Protein AF-A0A3N5GKU7-F1 (afdb_monomer)

Mean predicted aligned error: 12.02 Å

Sequence (75 aa):
MKVLSNLRRKRRARSQLGLARIGTALAATSMGALAVGAVAIGALAIRALAVKTARIQRLEIDELVIGGQPFRAGG

Structure (mmCIF, N/CA/C/O backbone):
data_AF-A0A3N5GKU7-F1
#
_entry.id   AF-A0A3N5GKU7-F1
#
loop_
_atom_site.group_PDB
_atom_site.id
_atom_site.type_symbol
_atom_site.label_atom_id
_atom_site.label_alt_id
_atom_site.label_comp_id
_atom_site.label_asym_id
_atom_site.label_entity_id
_atom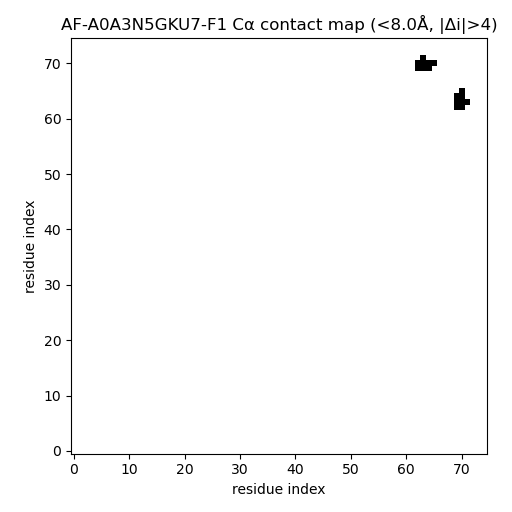_site.label_seq_id
_atom_site.pdbx_PDB_ins_code
_atom_site.Cartn_x
_atom_site.Cartn_y
_atom_site.Cartn_z
_atom_site.occupancy
_atom_site.B_iso_or_equiv
_atom_site.auth_seq_id
_atom_site.auth_comp_id
_atom_site.auth_asym_id
_atom_site.auth_atom_id
_atom_site.pdbx_PDB_model_num
ATOM 1 N N . MET A 1 1 ? 41.331 1.909 -44.139 1.00 56.66 1 MET A N 1
ATOM 2 C CA . MET A 1 1 ? 41.065 1.776 -42.679 1.00 56.66 1 MET A CA 1
ATOM 3 C C . MET A 1 1 ? 39.665 2.251 -42.212 1.00 56.66 1 MET A C 1
ATOM 5 O O . MET A 1 1 ? 39.492 2.523 -41.032 1.00 56.66 1 MET A O 1
ATOM 9 N N . LYS A 1 2 ? 38.617 2.308 -43.058 1.00 61.84 2 LYS A N 1
ATOM 10 C CA . LYS A 1 2 ? 37.258 2.756 -42.638 1.00 61.84 2 LYS A CA 1
ATOM 11 C C . LYS A 1 2 ? 36.347 1.640 -42.091 1.00 61.84 2 LYS A C 1
ATOM 13 O O . LYS A 1 2 ? 35.417 1.910 -41.341 1.00 61.84 2 LYS A O 1
ATOM 18 N N . VAL A 1 3 ? 36.616 0.379 -42.427 1.00 66.69 3 VAL A N 1
ATOM 19 C CA . VAL A 1 3 ? 35.752 -0.758 -42.048 1.00 66.69 3 VAL A CA 1
ATOM 20 C C . VAL A 1 3 ? 35.866 -1.092 -40.552 1.00 66.69 3 VAL A C 1
ATOM 22 O O . VAL A 1 3 ? 34.864 -1.339 -39.881 1.00 66.69 3 VAL A O 1
ATOM 25 N N . LEU A 1 4 ? 37.079 -1.004 -39.997 1.00 64.25 4 LEU A N 1
ATOM 26 C CA . LEU A 1 4 ? 37.362 -1.326 -38.592 1.00 64.25 4 LEU A CA 1
ATOM 27 C C . LEU A 1 4 ? 36.720 -0.331 -37.605 1.00 64.25 4 LEU A C 1
ATOM 29 O O . LEU A 1 4 ? 36.293 -0.724 -36.518 1.00 64.25 4 LEU A O 1
ATOM 33 N N . SER A 1 5 ? 36.584 0.945 -37.984 1.00 66.44 5 SER A N 1
ATOM 34 C CA . SER A 1 5 ? 35.960 1.967 -37.132 1.00 66.44 5 SER A CA 1
ATOM 35 C C . SER A 1 5 ? 34.433 1.828 -37.061 1.00 66.44 5 SER A C 1
ATOM 37 O O . SER A 1 5 ? 33.843 2.074 -36.007 1.00 66.44 5 SER A O 1
ATOM 39 N N . ASN A 1 6 ? 33.785 1.350 -38.129 1.00 68.62 6 ASN A N 1
ATOM 40 C CA . ASN A 1 6 ? 32.340 1.094 -38.151 1.00 68.62 6 ASN A CA 1
ATOM 41 C C . ASN A 1 6 ? 31.932 -0.114 -37.295 1.00 68.62 6 ASN A C 1
ATOM 43 O O . ASN A 1 6 ? 30.896 -0.079 -36.627 1.00 68.62 6 ASN A O 1
ATOM 47 N N . LEU A 1 7 ? 32.765 -1.156 -37.243 1.00 68.31 7 LEU A N 1
ATOM 48 C CA . LEU A 1 7 ? 32.522 -2.333 -36.402 1.00 68.31 7 LEU A CA 1
ATOM 49 C C . LEU A 1 7 ? 32.595 -1.995 -34.904 1.00 68.31 7 LEU A C 1
ATOM 51 O O . LEU A 1 7 ? 31.717 -2.400 -34.139 1.00 68.31 7 LEU A O 1
ATOM 55 N N . ARG A 1 8 ? 33.578 -1.181 -34.484 1.00 65.75 8 ARG A N 1
ATOM 56 C CA . ARG A 1 8 ? 33.678 -0.710 -33.088 1.00 65.75 8 ARG A CA 1
ATOM 57 C C . ARG A 1 8 ? 32.495 0.173 -32.679 1.00 65.75 8 ARG A C 1
ATOM 59 O O . ARG A 1 8 ? 31.988 0.026 -31.566 1.00 65.75 8 ARG A O 1
ATOM 66 N N . ARG A 1 9 ? 32.010 1.036 -33.579 1.00 64.25 9 ARG A N 1
ATOM 67 C CA . ARG A 1 9 ? 30.853 1.914 -33.326 1.00 64.25 9 ARG A CA 1
ATOM 68 C C . ARG A 1 9 ? 29.555 1.118 -33.133 1.00 64.25 9 ARG A C 1
ATOM 70 O O . ARG A 1 9 ? 28.836 1.350 -32.165 1.00 64.25 9 ARG A O 1
ATOM 77 N N . LYS A 1 10 ? 29.305 0.108 -33.980 1.00 60.16 10 LYS A N 1
ATOM 78 C CA . LYS A 1 10 ? 28.141 -0.794 -33.848 1.00 60.16 10 LYS A CA 1
ATOM 79 C C . LYS A 1 10 ? 28.169 -1.620 -32.553 1.00 60.16 10 LYS A C 1
ATOM 81 O O . LYS A 1 10 ? 27.112 -1.871 -31.977 1.00 60.16 10 LYS A O 1
ATOM 86 N N . ARG A 1 11 ? 29.355 -2.023 -32.074 1.00 62.28 11 ARG A N 1
ATOM 87 C CA . ARG A 1 11 ? 29.510 -2.782 -30.815 1.00 62.28 11 ARG A CA 1
ATOM 88 C C . ARG A 1 11 ? 29.180 -1.940 -29.577 1.00 62.28 11 ARG A C 1
ATOM 90 O O . ARG A 1 11 ? 28.456 -2.417 -28.708 1.00 62.28 11 ARG A O 1
ATOM 97 N N . ARG A 1 12 ? 29.646 -0.684 -29.520 1.00 64.12 12 ARG A N 1
ATOM 98 C CA . ARG A 1 12 ? 29.309 0.247 -28.424 1.00 64.12 12 ARG A CA 1
ATOM 99 C C . ARG A 1 12 ? 27.817 0.574 -28.376 1.00 64.12 12 ARG A C 1
ATOM 101 O O . ARG A 1 12 ? 27.230 0.508 -27.303 1.00 64.12 12 ARG A O 1
ATOM 108 N N . ALA A 1 13 ? 27.196 0.818 -29.531 1.00 66.62 13 ALA A N 1
ATOM 109 C CA . ALA A 1 13 ? 25.757 1.076 -29.612 1.00 66.62 13 ALA A CA 1
ATOM 110 C C . ALA A 1 13 ? 24.916 -0.100 -29.075 1.00 66.62 13 ALA A C 1
ATOM 112 O O . ALA A 1 13 ? 23.963 0.112 -28.332 1.00 66.62 13 ALA A O 1
ATOM 113 N N . ARG A 1 14 ? 25.304 -1.349 -29.375 1.00 63.69 14 ARG A N 1
ATOM 114 C CA . ARG A 1 14 ? 24.642 -2.548 -28.830 1.00 63.69 14 ARG A CA 1
ATOM 115 C C . ARG A 1 14 ? 24.800 -2.687 -27.313 1.00 63.69 14 ARG A C 1
ATOM 117 O O . ARG A 1 14 ? 23.830 -3.009 -26.637 1.00 63.69 14 ARG A O 1
ATOM 124 N N . SER A 1 15 ? 25.992 -2.414 -26.782 1.00 69.56 15 SER A N 1
ATOM 125 C CA . SER A 1 15 ? 26.243 -2.458 -25.334 1.00 69.56 15 SER A CA 1
ATOM 126 C C . SER A 1 15 ? 25.465 -1.376 -24.576 1.00 69.56 15 SER A C 1
ATOM 128 O O . SER A 1 15 ? 24.932 -1.646 -23.504 1.00 69.56 15 SER A O 1
ATOM 130 N N . GLN A 1 16 ? 25.361 -0.168 -25.143 1.00 74.31 16 GLN A N 1
ATOM 131 C CA . GLN A 1 16 ? 24.551 0.916 -24.576 1.00 74.31 16 GLN A CA 1
ATOM 132 C C . GLN A 1 16 ? 23.054 0.597 -24.606 1.00 74.31 16 GLN A C 1
ATOM 134 O O . GLN A 1 16 ? 22.351 0.929 -23.656 1.00 74.31 16 GLN A O 1
ATOM 139 N N . LEU A 1 17 ? 22.567 -0.092 -25.644 1.00 77.62 17 LEU A N 1
ATOM 140 C CA . LEU A 1 17 ? 21.177 -0.548 -25.692 1.00 77.62 17 LEU A CA 1
ATOM 141 C C . LEU A 1 17 ? 20.859 -1.560 -24.583 1.00 77.62 17 LEU A C 1
ATOM 143 O O . LEU A 1 17 ? 19.788 -1.480 -23.993 1.00 77.62 17 LEU A O 1
ATOM 147 N N . GLY A 1 18 ? 21.775 -2.485 -24.280 1.00 81.25 18 GLY A N 1
ATOM 148 C CA . GLY A 1 18 ? 21.583 -3.467 -23.206 1.00 81.25 18 GLY A CA 1
ATOM 149 C C . GLY A 1 18 ? 21.425 -2.811 -21.832 1.00 81.25 18 GLY A C 1
ATOM 150 O O . GLY A 1 18 ? 20.458 -3.077 -21.125 1.00 81.25 18 GLY A O 1
ATOM 151 N N . LEU A 1 19 ? 22.323 -1.883 -21.493 1.00 81.94 19 LEU A N 1
ATOM 152 C CA . LEU A 1 19 ? 22.250 -1.109 -20.247 1.00 81.94 19 LEU A CA 1
ATOM 153 C C . LEU A 1 19 ? 20.997 -0.228 -20.180 1.00 81.94 19 LEU A C 1
ATOM 155 O O . LEU A 1 19 ? 20.340 -0.188 -19.146 1.00 81.94 19 LEU A O 1
ATOM 159 N N . ALA A 1 20 ? 20.622 0.426 -21.283 1.00 86.31 20 ALA A N 1
ATOM 160 C CA . ALA A 1 20 ? 19.403 1.231 -21.339 1.00 86.31 20 ALA A CA 1
ATOM 161 C C . ALA A 1 20 ? 18.137 0.380 -21.130 1.00 86.31 20 ALA A C 1
ATOM 163 O O . ALA A 1 20 ? 17.211 0.801 -20.440 1.00 86.31 20 ALA A O 1
ATOM 164 N N . ARG A 1 21 ? 18.096 -0.843 -21.673 1.00 89.12 21 ARG A N 1
ATOM 165 C CA . ARG A 1 21 ? 16.986 -1.790 -21.465 1.00 89.12 21 ARG A CA 1
ATOM 166 C C . ARG A 1 21 ? 16.888 -2.245 -20.010 1.00 89.12 21 ARG A C 1
ATOM 168 O O . ARG A 1 21 ? 15.793 -2.292 -19.467 1.00 89.12 21 ARG A O 1
ATOM 175 N N . ILE A 1 22 ? 18.019 -2.531 -19.369 1.00 89.62 22 ILE A N 1
ATOM 176 C CA . ILE A 1 22 ? 18.043 -2.918 -17.951 1.00 89.62 22 ILE A CA 1
ATOM 177 C C . ILE A 1 22 ? 17.627 -1.736 -17.069 1.00 89.62 22 ILE A C 1
ATOM 179 O O . ILE A 1 22 ? 16.783 -1.897 -16.193 1.00 89.62 22 ILE A O 1
ATOM 183 N N . GLY A 1 23 ? 18.155 -0.537 -17.331 1.00 89.62 23 GLY A N 1
ATOM 184 C CA . GLY A 1 23 ? 17.799 0.667 -16.578 1.00 89.62 23 GLY A CA 1
ATOM 185 C C . GLY A 1 23 ? 16.318 1.029 -16.699 1.00 89.62 23 GLY A C 1
ATOM 186 O O . GLY A 1 23 ? 15.686 1.371 -15.705 1.00 89.62 23 GLY A O 1
ATOM 187 N N . THR A 1 24 ? 15.739 0.895 -17.895 1.00 90.12 24 THR A N 1
ATOM 188 C CA . THR A 1 24 ? 14.303 1.142 -18.121 1.00 90.12 24 THR A CA 1
ATOM 189 C C . THR A 1 24 ? 13.418 0.082 -17.473 1.00 90.12 24 THR A C 1
ATOM 191 O O . THR A 1 24 ? 12.415 0.440 -16.861 1.00 90.12 24 THR A O 1
ATOM 194 N N . ALA A 1 25 ? 13.796 -1.198 -17.542 1.00 89.44 25 ALA A N 1
ATOM 195 C CA . ALA A 1 25 ? 13.079 -2.266 -16.852 1.00 89.44 25 ALA A CA 1
ATOM 196 C C . ALA A 1 25 ? 13.094 -2.055 -15.331 1.00 89.44 25 ALA A C 1
ATOM 198 O O . ALA A 1 25 ? 12.046 -2.117 -14.693 1.00 89.44 25 ALA A O 1
ATOM 199 N N 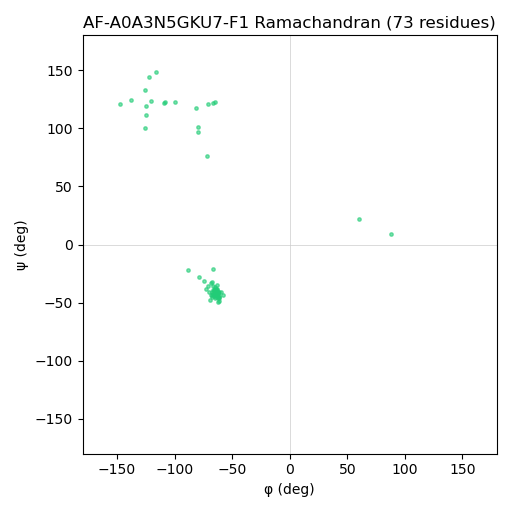. LEU A 1 26 ? 14.257 -1.723 -14.762 1.00 90.94 26 LEU A N 1
ATOM 200 C CA . LEU A 1 26 ? 14.386 -1.453 -13.334 1.00 90.94 26 LEU A CA 1
ATOM 201 C C . LEU A 1 26 ? 13.531 -0.249 -12.920 1.00 90.94 26 LEU A C 1
ATOM 203 O O . LEU A 1 26 ? 12.715 -0.373 -12.012 1.00 90.94 26 LEU A O 1
ATOM 207 N N . ALA A 1 27 ? 13.633 0.871 -13.640 1.00 89.69 27 ALA A N 1
ATOM 208 C CA . ALA A 1 27 ? 12.836 2.064 -13.365 1.00 89.69 27 ALA A CA 1
ATOM 209 C C . ALA A 1 27 ? 11.322 1.786 -13.420 1.00 89.69 27 ALA A C 1
ATOM 211 O O . ALA A 1 27 ? 10.587 2.200 -12.523 1.00 89.69 27 ALA A O 1
ATOM 212 N N . ALA A 1 28 ? 10.863 1.034 -14.426 1.00 91.56 28 ALA A N 1
ATOM 213 C CA . ALA A 1 28 ? 9.462 0.641 -14.548 1.00 91.56 28 ALA A CA 1
ATOM 214 C C . ALA A 1 28 ? 9.006 -0.241 -13.371 1.00 91.56 28 ALA A C 1
ATOM 216 O O . ALA A 1 28 ? 7.945 -0.006 -12.794 1.00 91.56 28 ALA A O 1
ATOM 217 N N . THR A 1 29 ? 9.823 -1.220 -12.965 1.00 91.69 29 THR A N 1
ATOM 218 C CA . THR A 1 29 ? 9.495 -2.097 -11.827 1.00 91.69 29 THR A CA 1
ATOM 219 C C . THR A 1 29 ? 9.487 -1.361 -10.488 1.00 91.69 29 THR A C 1
ATOM 221 O O . THR A 1 29 ? 8.575 -1.568 -9.687 1.00 91.69 29 THR A O 1
ATOM 224 N N . SER A 1 30 ? 10.442 -0.456 -10.249 1.00 92.75 30 SER A N 1
ATOM 225 C CA . SER A 1 30 ? 10.506 0.341 -9.021 1.00 92.75 30 SER A CA 1
ATOM 226 C C . SER A 1 30 ? 9.290 1.251 -8.872 1.00 92.75 30 SER A C 1
ATOM 228 O O . SER A 1 30 ? 8.752 1.371 -7.774 1.00 92.75 30 SER A O 1
ATOM 230 N N . MET A 1 31 ? 8.816 1.848 -9.968 1.00 92.94 31 MET A N 1
ATOM 231 C CA . MET A 1 31 ? 7.621 2.693 -9.944 1.00 92.94 31 MET A CA 1
ATOM 232 C C . MET A 1 31 ? 6.371 1.889 -9.551 1.00 92.94 31 MET A C 1
ATOM 234 O O . MET A 1 31 ? 5.579 2.348 -8.729 1.00 92.94 31 MET A O 1
ATOM 238 N N . GLY A 1 32 ? 6.233 0.661 -10.064 1.00 88.94 32 GLY A N 1
ATOM 239 C CA . GLY A 1 32 ? 5.153 -0.250 -9.673 1.00 88.94 32 GLY A CA 1
ATOM 240 C C . GLY A 1 32 ? 5.226 -0.669 -8.201 1.00 88.94 32 GLY A C 1
ATOM 241 O O . GLY A 1 32 ? 4.226 -0.603 -7.490 1.00 88.94 32 GLY A O 1
ATOM 242 N N . ALA A 1 33 ? 6.413 -1.038 -7.713 1.00 92.38 33 ALA A N 1
ATOM 243 C CA . ALA A 1 33 ? 6.608 -1.447 -6.320 1.00 92.38 33 ALA A CA 1
ATOM 244 C C . ALA A 1 33 ? 6.308 -0.311 -5.322 1.00 92.38 33 ALA A C 1
ATOM 246 O O . ALA A 1 33 ? 5.644 -0.532 -4.308 1.00 92.38 33 ALA A O 1
ATOM 247 N N . LEU A 1 34 ? 6.748 0.915 -5.628 1.00 91.50 34 LEU A N 1
ATOM 248 C CA . LEU A 1 34 ? 6.478 2.092 -4.798 1.00 91.50 34 LEU A CA 1
ATOM 249 C C . LEU A 1 34 ? 4.986 2.439 -4.760 1.00 91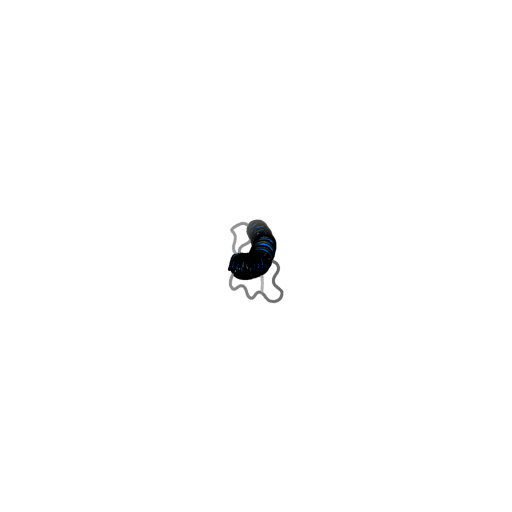.50 34 LEU A C 1
ATOM 251 O O . LEU A 1 34 ? 4.467 2.755 -3.691 1.00 91.50 34 LEU A O 1
ATOM 255 N N . ALA A 1 35 ? 4.285 2.335 -5.892 1.00 93.69 35 ALA A N 1
ATOM 256 C CA . ALA A 1 35 ? 2.846 2.580 -5.947 1.00 93.69 35 ALA A CA 1
ATOM 257 C C . ALA A 1 35 ? 2.069 1.604 -5.051 1.00 93.69 35 ALA A C 1
ATOM 259 O O . ALA A 1 35 ? 1.203 2.023 -4.283 1.00 93.69 35 ALA A O 1
ATOM 260 N N . VAL A 1 36 ? 2.420 0.315 -5.085 1.00 94.12 36 VAL A N 1
ATOM 261 C CA . VAL A 1 36 ? 1.781 -0.704 -4.238 1.00 94.12 36 VAL A CA 1
ATOM 262 C C . VAL A 1 36 ? 2.038 -0.429 -2.754 1.00 94.12 36 VAL A C 1
ATOM 264 O O . VAL A 1 36 ? 1.106 -0.478 -1.952 1.00 94.12 36 VAL A O 1
ATOM 267 N N . GLY A 1 37 ? 3.275 -0.079 -2.387 1.00 90.69 37 GLY A N 1
ATOM 268 C CA . GLY A 1 37 ? 3.621 0.268 -1.007 1.00 90.69 37 GLY A CA 1
ATOM 269 C C . GLY A 1 37 ? 2.869 1.500 -0.498 1.00 90.69 37 GLY A C 1
ATOM 270 O O . GLY A 1 37 ? 2.287 1.468 0.585 1.00 90.69 37 GLY A O 1
ATOM 271 N N . ALA A 1 38 ? 2.819 2.567 -1.297 1.00 93.94 38 ALA A N 1
ATOM 272 C CA . ALA A 1 38 ? 2.122 3.800 -0.937 1.00 93.94 38 ALA A CA 1
ATOM 273 C C . ALA A 1 38 ? 0.612 3.581 -0.751 1.00 93.94 38 ALA A C 1
ATOM 275 O O . ALA A 1 38 ? 0.029 4.076 0.215 1.00 93.94 38 ALA A O 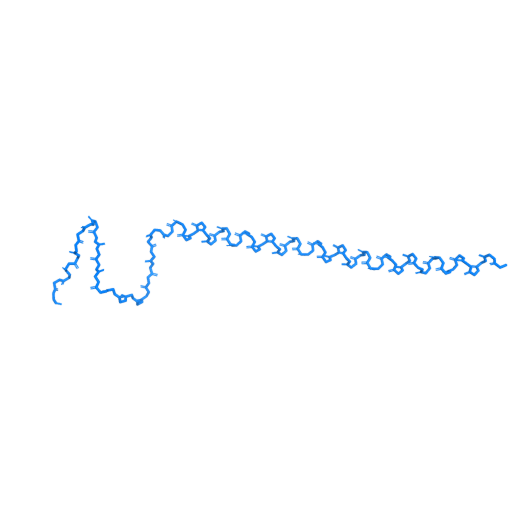1
ATOM 276 N N . VAL A 1 39 ? -0.015 2.789 -1.628 1.00 93.25 39 VAL A N 1
ATOM 277 C CA . VAL A 1 39 ? -1.436 2.434 -1.508 1.00 93.25 39 VAL A CA 1
ATOM 278 C C . VAL A 1 39 ? -1.692 1.593 -0.258 1.00 93.25 39 VAL A C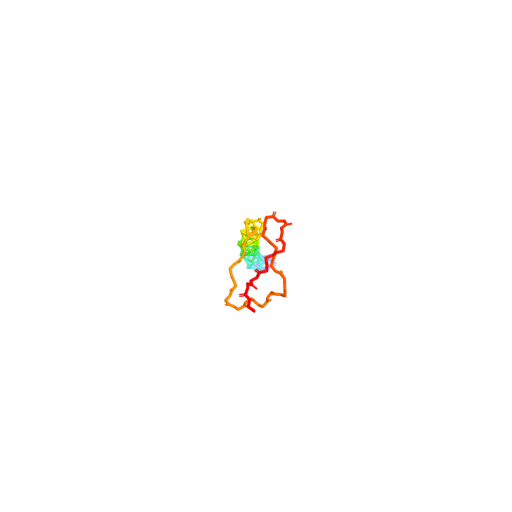 1
ATOM 280 O O . VAL A 1 39 ? -2.648 1.867 0.464 1.00 93.25 39 VAL A O 1
ATOM 283 N N . ALA A 1 40 ? -0.839 0.614 0.049 1.00 93.38 40 ALA A N 1
ATOM 284 C CA . ALA A 1 40 ? -0.984 -0.208 1.250 1.00 93.38 40 ALA A CA 1
ATOM 285 C C . ALA A 1 40 ? -0.869 0.623 2.540 1.00 93.38 40 ALA A C 1
ATOM 287 O O . ALA A 1 40 ? -1.671 0.451 3.459 1.00 93.38 40 ALA A O 1
ATOM 288 N N . ILE A 1 41 ? 0.083 1.561 2.586 1.00 91.69 41 ILE A N 1
ATOM 289 C CA . ILE A 1 41 ? 0.266 2.480 3.718 1.00 91.69 41 ILE A CA 1
ATOM 290 C C . ILE A 1 41 ? -0.952 3.394 3.854 1.00 91.69 41 ILE A C 1
ATOM 292 O O . ILE A 1 41 ? -1.480 3.538 4.951 1.00 91.69 41 ILE A O 1
ATOM 296 N N . GLY A 1 42 ? -1.439 3.974 2.755 1.00 89.19 42 GLY A N 1
ATOM 297 C CA . GLY A 1 42 ? -2.636 4.815 2.771 1.00 89.19 42 GLY A CA 1
ATOM 298 C C . GLY A 1 42 ? -3.872 4.047 3.236 1.00 89.19 42 GLY A C 1
ATOM 299 O O . GLY A 1 42 ? -4.603 4.517 4.102 1.00 89.19 42 GLY A O 1
ATOM 300 N N . ALA A 1 43 ? -4.069 2.829 2.732 1.00 87.25 43 ALA A N 1
ATOM 301 C CA . ALA A 1 43 ? -5.169 1.965 3.141 1.00 87.25 43 ALA A CA 1
ATOM 302 C C . ALA A 1 43 ? -5.091 1.589 4.631 1.00 87.25 43 ALA A C 1
ATOM 304 O O . ALA A 1 43 ? -6.110 1.615 5.323 1.00 87.25 43 ALA A O 1
ATOM 305 N N . LEU A 1 44 ? -3.896 1.290 5.155 1.00 85.12 44 LEU A N 1
ATOM 306 C CA . LEU A 1 44 ? -3.688 1.025 6.580 1.00 85.12 44 LEU A CA 1
ATOM 307 C C . LEU A 1 44 ? -3.908 2.279 7.429 1.00 85.12 44 LEU A C 1
ATOM 309 O O . LEU A 1 44 ? -4.563 2.199 8.463 1.00 85.12 44 LEU A O 1
ATOM 313 N N . ALA A 1 45 ? -3.401 3.428 6.990 1.00 82.88 45 ALA A N 1
ATOM 314 C CA . ALA A 1 45 ? -3.557 4.701 7.681 1.00 82.88 45 ALA A CA 1
ATOM 315 C C . ALA A 1 45 ? -5.031 5.117 7.750 1.00 82.88 45 ALA A C 1
ATOM 317 O O . ALA A 1 45 ? -5.504 5.505 8.812 1.00 82.88 45 ALA A O 1
ATOM 318 N N . ILE A 1 46 ? -5.789 4.947 6.662 1.00 84.38 46 ILE A N 1
ATOM 319 C CA . ILE A 1 46 ? -7.240 5.178 6.644 1.00 84.38 46 ILE A CA 1
ATOM 320 C C . ILE A 1 46 ? -7.945 4.203 7.584 1.00 84.38 46 ILE A C 1
ATOM 322 O O . ILE A 1 46 ? -8.814 4.605 8.352 1.00 84.3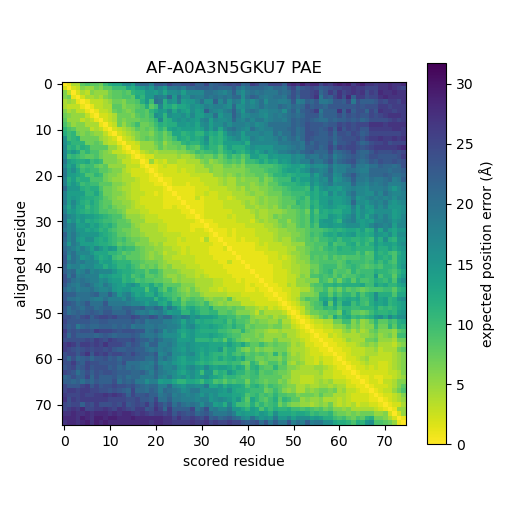8 46 ILE A O 1
ATOM 326 N N . ARG A 1 47 ? -7.563 2.924 7.566 1.00 78.38 47 ARG A N 1
ATOM 327 C CA . ARG A 1 47 ? -8.153 1.922 8.455 1.00 78.38 47 ARG A CA 1
ATOM 328 C C . ARG A 1 47 ? -7.846 2.220 9.922 1.00 78.38 47 ARG A C 1
ATOM 330 O O . ARG A 1 47 ? -8.735 2.073 10.745 1.00 78.38 47 ARG A O 1
ATOM 337 N N . ALA A 1 48 ? -6.644 2.689 10.246 1.00 73.25 48 ALA A N 1
ATOM 338 C CA . ALA A 1 48 ? -6.271 3.137 11.585 1.00 73.25 48 ALA A CA 1
ATOM 339 C C . ALA A 1 48 ? -7.027 4.409 12.001 1.00 73.25 48 ALA A C 1
ATOM 341 O O . ALA A 1 48 ? -7.490 4.493 13.130 1.00 73.25 48 ALA A O 1
ATOM 342 N N . LEU A 1 49 ? -7.232 5.360 11.084 1.00 69.94 49 LEU A N 1
ATOM 343 C CA . LEU A 1 49 ? -8.067 6.542 11.326 1.00 69.94 49 LEU A CA 1
ATOM 344 C C . LEU A 1 49 ? -9.542 6.176 11.558 1.00 69.94 49 LEU A C 1
ATOM 346 O O . LEU A 1 49 ? -10.227 6.819 12.352 1.00 69.94 49 LEU A O 1
ATOM 350 N N . ALA A 1 50 ? -10.037 5.160 10.848 1.00 63.69 50 ALA A N 1
ATOM 351 C CA . ALA A 1 50 ? -11.407 4.668 10.957 1.00 63.69 50 ALA A CA 1
ATOM 352 C C . ALA A 1 50 ? -11.625 3.767 12.187 1.00 63.69 50 ALA A C 1
ATOM 354 O O . ALA A 1 50 ? -12.729 3.735 12.733 1.00 63.69 50 ALA A O 1
ATOM 355 N N . VAL A 1 51 ? -10.588 3.069 12.663 1.00 69.88 51 VAL A N 1
ATOM 356 C CA . VAL A 1 51 ? -10.558 2.360 13.952 1.00 69.88 51 VAL A CA 1
ATOM 357 C C . VAL A 1 51 ? -10.486 3.414 15.059 1.00 69.88 51 VAL A C 1
ATOM 359 O O . VAL A 1 51 ? -9.472 3.642 15.702 1.00 69.88 51 VAL A O 1
ATOM 362 N N . LYS A 1 52 ? -11.631 4.052 15.310 1.00 64.06 52 LYS A N 1
ATOM 363 C CA . LYS A 1 52 ? -11.911 4.699 16.598 1.00 64.06 52 LYS A CA 1
ATOM 364 C C . LYS A 1 52 ? -12.023 3.656 17.722 1.00 64.06 52 LYS A C 1
ATOM 366 O O . LYS A 1 52 ? -11.865 3.984 18.890 1.00 64.06 52 LYS A O 1
ATOM 371 N N . THR A 1 53 ? -12.300 2.401 17.347 1.00 56.34 53 THR A N 1
ATOM 372 C CA . THR A 1 53 ? -12.584 1.241 18.201 1.00 56.34 53 THR A CA 1
ATOM 373 C C . THR A 1 53 ? -11.860 0.014 17.648 1.00 56.34 53 THR A C 1
ATOM 375 O O . THR A 1 53 ? -12.077 -0.351 16.493 1.00 56.34 53 THR A O 1
ATOM 378 N N . ALA A 1 54 ? -11.033 -0.634 18.473 1.00 66.69 54 ALA A N 1
ATOM 379 C CA . ALA A 1 54 ? -10.256 -1.828 18.134 1.00 66.69 54 ALA A CA 1
ATOM 380 C C . ALA A 1 54 ? -10.685 -3.034 18.984 1.00 66.69 54 ALA A C 1
ATOM 382 O O . ALA A 1 54 ? -11.082 -2.884 20.137 1.00 66.69 54 ALA A O 1
ATOM 383 N N . ARG A 1 55 ? -10.589 -4.240 18.412 1.00 71.00 55 ARG A N 1
ATOM 384 C CA . ARG A 1 55 ? -10.952 -5.501 19.070 1.00 71.00 55 ARG A CA 1
ATOM 385 C C . ARG A 1 55 ? -9.690 -6.278 19.402 1.00 71.00 55 ARG A C 1
ATOM 387 O O . ARG A 1 55 ? -8.902 -6.588 18.511 1.00 71.00 55 ARG A O 1
ATOM 394 N N . ILE A 1 56 ? -9.517 -6.590 20.675 1.00 82.44 56 ILE A N 1
ATOM 395 C CA . ILE A 1 56 ? -8.279 -7.147 21.207 1.00 82.44 56 ILE A CA 1
ATOM 396 C C . ILE A 1 56 ? -8.619 -8.452 21.936 1.00 82.44 56 ILE A C 1
ATOM 398 O O . ILE A 1 56 ? -9.605 -8.509 22.664 1.00 82.44 56 ILE A O 1
ATOM 402 N N . GLN A 1 57 ? -7.850 -9.517 21.678 1.00 84.56 57 GLN A N 1
ATOM 403 C CA . GLN A 1 57 ? -8.139 -10.865 22.199 1.00 84.56 57 GLN A CA 1
ATOM 404 C C . GLN A 1 57 ? -7.945 -10.974 23.708 1.00 84.56 57 GLN A C 1
ATOM 406 O O . GLN A 1 57 ? -8.801 -11.498 24.412 1.00 84.56 57 GLN A O 1
ATOM 411 N N . ARG A 1 58 ? -6.814 -10.475 24.195 1.00 80.94 58 ARG A N 1
ATOM 412 C CA . ARG A 1 58 ? -6.581 -10.268 25.614 1.00 80.94 58 ARG A CA 1
ATOM 413 C C . ARG A 1 58 ? -6.199 -8.818 25.763 1.00 80.94 58 ARG A C 1
ATOM 415 O O . ARG A 1 58 ? -5.167 -8.388 25.255 1.00 80.94 58 ARG A O 1
ATOM 422 N N . LEU A 1 59 ? -7.094 -8.082 26.389 1.00 82.19 59 LEU A N 1
ATOM 423 C CA . LEU A 1 59 ? -6.915 -6.683 26.684 1.00 82.19 59 LEU A CA 1
ATOM 424 C C . LEU A 1 59 ? -7.128 -6.551 28.175 1.00 82.19 59 LEU A C 1
ATOM 426 O O . LEU A 1 59 ? -8.248 -6.631 28.666 1.00 82.19 59 LEU A O 1
ATOM 430 N N . GLU A 1 60 ? -6.018 -6.474 28.882 1.00 83.62 60 GLU A N 1
ATOM 431 C CA . GLU A 1 60 ? -6.015 -6.121 30.287 1.00 83.62 60 GLU A CA 1
ATOM 432 C C . GLU A 1 60 ? -6.113 -4.595 30.326 1.00 83.62 60 GLU A C 1
ATOM 434 O O . GLU A 1 60 ? -5.293 -3.910 29.714 1.00 83.62 60 GLU A O 1
ATOM 439 N N . ILE A 1 61 ? -7.195 -4.081 30.907 1.00 79.31 61 ILE A N 1
ATOM 440 C CA . ILE A 1 61 ? -7.474 -2.646 31.008 1.00 79.31 61 ILE A CA 1
ATOM 441 C C . ILE A 1 61 ? -7.690 -2.369 32.490 1.00 79.31 61 ILE A C 1
ATOM 443 O O . ILE A 1 61 ? -8.619 -2.931 33.065 1.00 79.31 61 ILE A O 1
ATOM 447 N N . ASP A 1 62 ? -6.861 -1.521 33.093 1.00 87.25 62 ASP A N 1
ATOM 448 C CA . ASP A 1 62 ? -6.974 -1.180 34.518 1.00 87.25 62 ASP A CA 1
ATOM 449 C C . ASP A 1 62 ? -8.245 -0.368 34.820 1.00 87.25 62 ASP A C 1
ATOM 451 O O . ASP A 1 62 ? -8.853 -0.510 35.879 1.00 87.25 62 ASP A O 1
ATOM 455 N N . GLU A 1 63 ? -8.680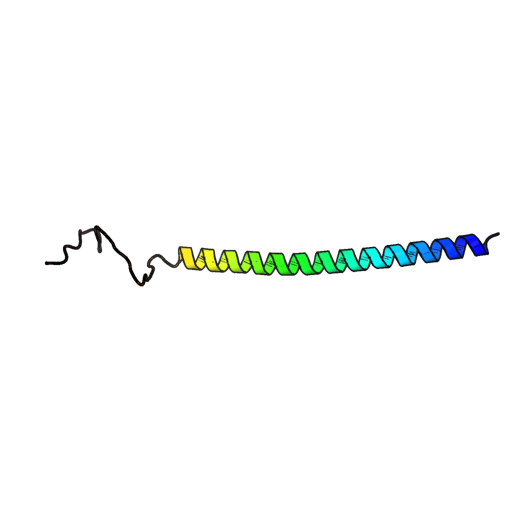 0.464 33.867 1.00 81.88 63 GLU A N 1
ATOM 456 C CA . GLU A 1 63 ? -9.871 1.300 33.996 1.00 81.88 63 GLU A CA 1
ATOM 457 C C . GLU A 1 63 ? -10.558 1.480 32.634 1.00 81.88 63 GLU A C 1
ATOM 459 O O . GLU A 1 63 ? -9.972 1.974 31.668 1.00 81.88 63 GLU A O 1
ATOM 464 N N . LEU A 1 64 ? -11.821 1.063 32.540 1.00 89.69 64 LEU A N 1
ATOM 465 C CA . LEU A 1 64 ? -12.636 1.206 31.337 1.00 89.69 64 LEU A CA 1
ATOM 466 C C . LEU A 1 64 ? -13.557 2.422 31.501 1.00 89.69 64 LEU A C 1
ATOM 468 O O . LEU A 1 64 ? -14.348 2.481 32.434 1.00 89.69 64 LEU A O 1
ATOM 472 N N . VAL A 1 65 ? -13.484 3.398 30.595 1.00 87.12 65 VAL A N 1
ATOM 473 C CA . VAL A 1 65 ? -14.368 4.577 30.605 1.00 87.12 65 VAL A CA 1
ATOM 474 C C . VAL A 1 65 ? -15.331 4.484 29.433 1.00 87.12 65 VAL A C 1
ATOM 476 O O . VAL A 1 65 ? -14.920 4.426 28.275 1.00 87.12 65 VAL A O 1
ATOM 479 N N . ILE A 1 66 ? -16.627 4.484 29.729 1.00 85.50 66 ILE A N 1
ATOM 480 C CA . ILE A 1 66 ? -17.686 4.371 28.724 1.00 85.50 66 ILE A CA 1
ATOM 481 C C . ILE A 1 66 ? -18.553 5.619 28.828 1.00 85.50 66 ILE A C 1
ATOM 483 O O . ILE A 1 66 ? -19.052 5.949 29.899 1.00 85.50 66 ILE A O 1
ATOM 487 N N . GLY A 1 67 ? -18.701 6.354 27.723 1.00 84.81 67 GLY A N 1
ATOM 488 C CA . GLY A 1 67 ? -19.545 7.556 27.689 1.00 84.81 67 GLY A CA 1
ATOM 489 C C . GLY A 1 67 ? -19.117 8.666 28.661 1.00 84.81 67 GLY A C 1
ATOM 490 O O . GLY A 1 67 ? -19.938 9.498 29.029 1.00 84.81 67 GLY A O 1
ATOM 491 N N . GLY A 1 68 ? -17.848 8.675 29.087 1.00 87.69 68 GLY A N 1
ATOM 492 C CA . GLY A 1 68 ? -17.293 9.671 30.008 1.00 87.69 68 GLY A CA 1
ATOM 493 C C . GLY A 1 68 ? -17.452 9.341 31.492 1.00 87.69 68 GLY A C 1
ATOM 494 O O . GLY A 1 68 ? -17.176 10.202 32.319 1.00 87.69 68 GLY A O 1
ATOM 495 N N . GLN A 1 69 ? -17.890 8.129 31.839 1.00 87.06 69 GLN A N 1
ATOM 496 C CA . GLN A 1 69 ? -18.024 7.686 33.226 1.00 87.06 69 GLN A CA 1
ATOM 497 C C . GLN A 1 69 ? -17.196 6.417 33.481 1.00 87.06 69 GLN A C 1
ATOM 499 O O . GLN A 1 69 ? -17.096 5.569 32.582 1.00 87.06 69 GLN A O 1
A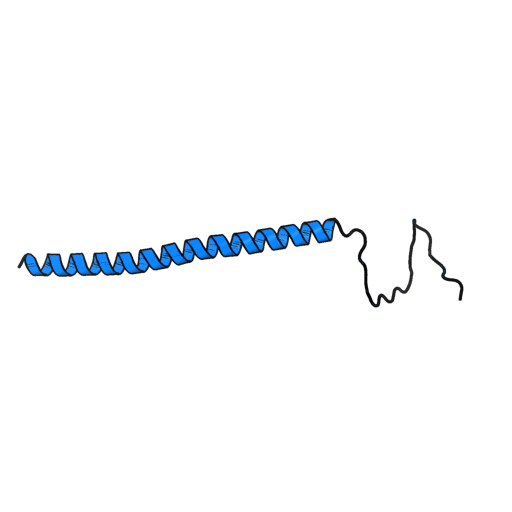TOM 504 N N . PRO A 1 70 ? -16.598 6.279 34.682 1.00 86.25 70 PRO A N 1
ATOM 505 C CA . PRO A 1 70 ? -15.814 5.104 35.035 1.00 86.25 70 PRO A CA 1
ATOM 506 C C . PRO A 1 70 ? -16.728 3.881 35.111 1.00 86.25 70 PRO A C 1
ATOM 508 O O . PRO A 1 70 ? -17.704 3.844 35.866 1.00 86.25 70 PRO A O 1
ATOM 511 N N . PHE A 1 71 ? -16.410 2.869 34.310 1.00 86.69 71 PHE A N 1
ATOM 512 C CA . PHE A 1 71 ? -17.105 1.596 34.321 1.00 86.69 71 PHE A CA 1
ATOM 513 C C . PHE A 1 71 ? -16.582 0.764 35.491 1.00 86.69 71 PHE A C 1
ATOM 515 O O . PH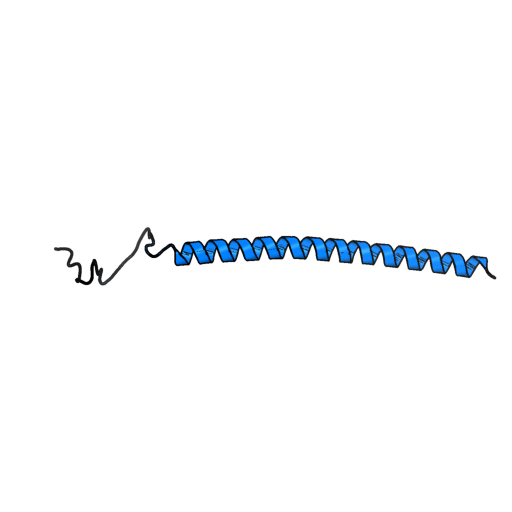E A 1 71 ? -15.553 0.097 35.403 1.00 86.69 71 PHE A O 1
ATOM 522 N N . ARG A 1 72 ? -17.306 0.805 36.611 1.00 83.69 72 ARG A N 1
ATOM 523 C CA . ARG A 1 72 ? -17.108 -0.143 37.708 1.00 83.69 72 ARG A CA 1
ATOM 524 C C . ARG A 1 72 ? -17.815 -1.444 37.360 1.00 83.69 72 ARG A C 1
ATOM 526 O O . ARG A 1 72 ? -19.034 -1.541 37.491 1.00 83.69 72 ARG A O 1
ATOM 533 N N . ALA A 1 73 ? -17.053 -2.437 36.918 1.00 76.19 73 ALA A N 1
ATOM 534 C CA . ALA A 1 73 ? -17.537 -3.807 36.935 1.00 76.19 73 ALA A CA 1
ATOM 535 C C . ALA A 1 73 ? -17.719 -4.212 38.407 1.00 76.19 73 ALA A C 1
ATOM 537 O O . ALA A 1 73 ? -16.797 -4.071 39.206 1.00 76.19 73 ALA A O 1
ATOM 538 N N . GLY A 1 74 ? -18.929 -4.614 38.792 1.00 73.44 74 GLY A N 1
ATOM 539 C CA . GLY A 1 74 ? -19.194 -5.085 40.149 1.00 73.44 74 GLY A CA 1
ATOM 540 C C . GLY A 1 74 ? -18.552 -6.452 40.376 1.00 73.44 74 GLY A C 1
ATOM 541 O O . GLY A 1 74 ? -18.898 -7.393 39.660 1.00 73.44 74 GLY A O 1
ATOM 542 N N . GLY A 1 75 ? -17.660 -6.536 41.369 1.00 56.72 75 GLY A N 1
ATOM 543 C CA . GLY A 1 75 ? -16.959 -7.748 41.806 1.00 56.72 75 GLY A CA 1
ATOM 544 C C . GLY A 1 75 ? -15.483 -7.495 42.041 1.00 56.72 75 GLY A C 1
ATOM 545 O O . GLY A 1 75 ? -14.711 -7.783 41.104 1.00 56.72 75 GLY A O 1
#

Foldseek 3Di:
DPPVVVVVVVVVVVVVVVVVVVVVVVVVVVVVVVVVVVVVVVVVVVVVVVPPDDDDPDDDDPWDADPNHTDDDDD

Secondary structure (DSSP, 8-state):
--HHHHHHHHHHHHHHHHHHHHHHHHHHHHHHHHHHHHHHHHHHHHHHHH-SS---SS---S--EETTEE-----

Solvent-accessible surface area (backbone atoms only — not comparable to full-atom values): 4702 Å² total; per-residue (Å²): 130,69,68,68,58,53,55,55,52,55,52,53,54,52,56,52,49,52,53,51,51,51,54,50,51,50,53,56,50,50,54,53,54,50,50,54,51,53,51,53,50,49,54,48,52,51,49,54,69,66,47,85,70,84,90,66,95,82,71,92,70,99,74,52,70,56,97,88,41,80,58,78,75,90,128

Radius of gyration: 30.78 Å; Cα contacts (8 Å, |Δi|>4): 8; chains: 1; bounding box: 61×20×84 Å

pLDDT: mean 79.74, std 11.26, range [56.34, 94.12]